Protein AF-A0A960D113-F1 (afdb_monomer)

Solvent-accessible surface area (backbone atoms only — not comparable to full-atom values): 5345 Å² total; per-residue (Å²): 139,76,86,79,75,79,63,87,73,70,64,56,74,34,76,39,79,37,64,92,55,84,59,33,63,56,53,50,52,53,40,54,52,53,12,61,77,61,69,22,41,36,43,80,45,65,72,74,90,71,55,88,76,34,77,80,34,72,65,53,47,52,51,47,52,49,53,44,49,54,54,48,50,61,65,44,47,63,49,47,72,74,39,77,85,58,54,109

Sequence (88 aa):
RDSERVGPRAPGWVVVELDESPDSATVLACGVEEARLRGAALRVLGSWQSRYTDVHDSHAVADGNRMVRARLDRRLSHWRHRYPDLDV

Nearest PDB structures (foldseek):
  3cis-assembly4_H  TM=7.541E-01  e=6.248E-02  Mycobacterium tuberculosis
  4wny-assembly1_A-2  TM=6.433E-01  e=5.875E-01  Burkholderia pseudomallei 1710b
  5ahw-assembly3_E  TM=6.456E-01  e=4.210E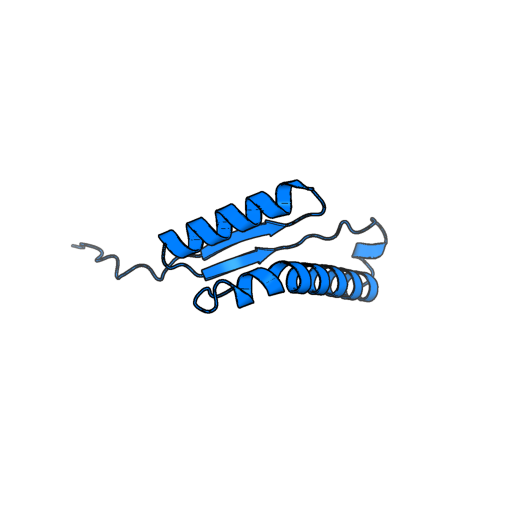+00  Mycolicibacterium smegmatis MC2 155
  5iy6-assembly1_3  TM=3.994E-01  e=4.506E+00  Homo sapiens

Mean predicted aligned error: 8.25 Å

Secondary structure (DSSP, 8-state):
--------PPP-EEEEEE-SSTTHHHHHHHHHHHHHHHT-EEEEEE-----TTTTT-HHHHHHHHHHHHHHHHHHHHHHHHH-TTS--

pLDDT: mean 82.39, std 13.36, range [43.47, 95.19]

Foldseek 3Di:
DDDPPPDPDPQEEQEFEAEPDPCSLVSVVVSLVVCVVRVHAYHYHYDDDDDPVQVPPPVSVVVSVVVRVVVVCVSCVVVCVVCVVHHD

Structure (mmCIF, N/CA/C/O backbone):
data_AF-A0A960D113-F1
#
_entry.id   AF-A0A960D113-F1
#
loop_
_atom_site.group_PDB
_atom_site.id
_atom_site.type_symbol
_atom_site.label_atom_id
_atom_site.label_alt_id
_atom_site.label_comp_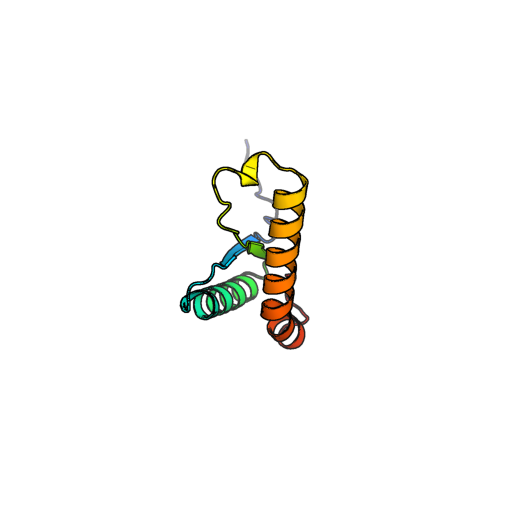id
_atom_site.label_asym_id
_atom_site.label_entity_id
_atom_site.label_seq_id
_atom_site.pdbx_PDB_ins_code
_atom_site.Cartn_x
_atom_site.Cartn_y
_atom_sit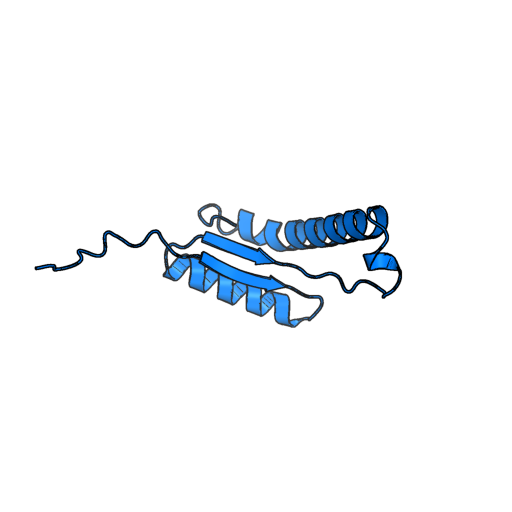e.Cartn_z
_atom_site.occupancy
_atom_site.B_iso_or_equiv
_atom_site.auth_seq_id
_atom_site.auth_comp_id
_atom_site.auth_asym_id
_atom_site.auth_atom_id
_atom_site.pdbx_PDB_model_num
ATOM 1 N N . ARG A 1 1 ? -23.141 34.169 13.057 1.00 44.03 1 ARG A N 1
ATOM 2 C CA . ARG A 1 1 ? -23.044 33.672 11.667 1.00 44.03 1 ARG A CA 1
ATOM 3 C C . ARG A 1 1 ? -21.558 33.512 11.403 1.00 44.03 1 ARG A C 1
ATOM 5 O O . ARG A 1 1 ? -20.880 34.520 11.458 1.00 44.03 1 ARG A O 1
ATOM 12 N N . ASP A 1 2 ? -20.953 32.342 11.314 1.00 43.47 2 ASP A N 1
ATOM 13 C CA . ASP A 1 2 ? -21.457 30.977 11.299 1.00 43.47 2 ASP A CA 1
ATOM 14 C C . ASP A 1 2 ? -20.478 30.120 12.094 1.00 43.47 2 ASP A C 1
ATOM 16 O O . ASP A 1 2 ? -19.266 30.205 11.923 1.00 43.47 2 ASP A O 1
ATOM 20 N N . SER A 1 3 ? -21.011 29.330 13.020 1.00 46.97 3 SER A 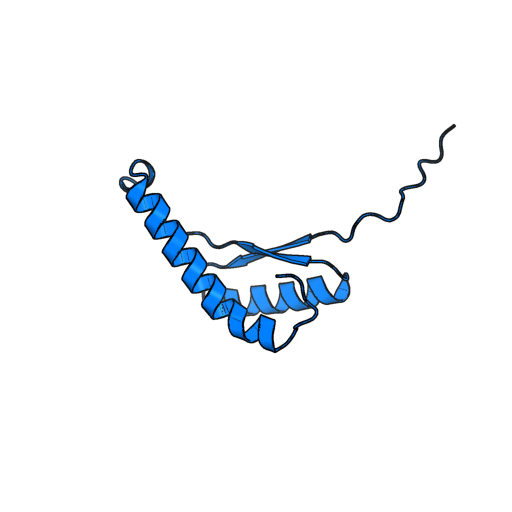N 1
ATOM 21 C CA . SER A 1 3 ? -20.262 28.241 13.622 1.00 46.97 3 SER A CA 1
ATOM 22 C C . SER A 1 3 ? -20.208 27.144 12.571 1.00 46.97 3 SER A C 1
ATOM 24 O O . SER A 1 3 ? -21.178 26.403 12.404 1.00 46.97 3 SER A O 1
ATOM 26 N N . GLU A 1 4 ? -19.104 27.071 11.833 1.00 49.78 4 GLU A N 1
ATOM 27 C CA . GLU A 1 4 ? -18.790 25.917 11.000 1.00 49.78 4 GLU A CA 1
ATOM 28 C C . GLU A 1 4 ? -18.701 24.707 11.932 1.00 49.78 4 GLU A C 1
ATOM 30 O O . GLU A 1 4 ? -17.697 24.452 12.599 1.00 49.78 4 GLU A O 1
ATOM 35 N N . ARG A 1 5 ? -19.815 23.980 12.052 1.00 53.22 5 ARG A N 1
ATOM 36 C CA . ARG A 1 5 ? -19.802 22.620 12.565 1.00 53.22 5 ARG A CA 1
ATOM 37 C C . ARG A 1 5 ? -18.927 21.840 11.599 1.00 53.22 5 ARG A C 1
ATOM 39 O O . ARG A 1 5 ? -19.401 21.409 10.552 1.00 53.22 5 ARG A O 1
ATOM 46 N N . VAL A 1 6 ? -17.654 21.682 11.951 1.00 58.19 6 VAL A N 1
ATOM 47 C CA . VAL A 1 6 ? -16.790 20.665 11.364 1.00 58.19 6 VAL A CA 1
ATOM 48 C C . VAL A 1 6 ? -17.507 19.347 11.635 1.00 58.19 6 VAL A C 1
ATOM 50 O O . VAL A 1 6 ? -17.491 18.836 12.755 1.00 58.19 6 VAL A O 1
ATOM 53 N N . GLY A 1 7 ? -18.242 18.855 10.633 1.00 54.56 7 GLY A N 1
ATOM 54 C CA . GLY A 1 7 ? -18.789 17.504 10.654 1.00 54.56 7 GLY A CA 1
ATOM 55 C C . GLY A 1 7 ? -17.654 16.520 10.939 1.00 54.56 7 GLY A C 1
ATOM 56 O O . GLY A 1 7 ? -16.492 16.872 10.716 1.00 54.56 7 GLY A O 1
ATOM 57 N N . PRO A 1 8 ? -17.946 15.318 11.464 1.00 56.59 8 PRO A N 1
ATOM 58 C CA . PRO A 1 8 ? -16.905 14.358 11.809 1.00 56.59 8 PRO A CA 1
ATOM 59 C C . PRO A 1 8 ? -15.958 14.206 10.618 1.00 56.59 8 PRO A C 1
ATOM 61 O O . PRO A 1 8 ? -16.364 13.789 9.533 1.00 56.59 8 PRO A O 1
ATOM 64 N N . ARG A 1 9 ? -14.712 14.659 10.801 1.00 62.75 9 ARG A N 1
ATOM 65 C CA . ARG A 1 9 ? -13.682 14.614 9.767 1.00 62.75 9 ARG A CA 1
ATOM 66 C C . ARG A 1 9 ? -13.528 13.135 9.435 1.00 62.75 9 ARG A C 1
ATOM 68 O O . ARG A 1 9 ? -13.281 12.351 10.350 1.00 62.75 9 ARG A O 1
ATOM 75 N N . ALA A 1 10 ? -13.752 12.756 8.173 1.00 64.88 10 ALA A N 1
ATOM 76 C CA . ALA A 1 10 ? -13.521 11.382 7.738 1.00 64.88 10 ALA A CA 1
ATOM 77 C C . ALA A 1 10 ? -12.146 10.941 8.266 1.00 64.88 10 ALA A C 1
ATOM 79 O O . ALA A 1 10 ? -11.230 11.778 8.264 1.00 64.88 10 ALA A O 1
ATOM 80 N N . PRO A 1 11 ? -12.012 9.703 8.777 1.00 69.00 11 PRO A N 1
ATOM 81 C CA . PRO A 1 11 ? -10.746 9.247 9.324 1.00 69.00 11 PRO A CA 1
ATOM 82 C C . PRO A 1 11 ? -9.658 9.533 8.289 1.00 69.00 11 PRO A C 1
ATOM 84 O O . PRO A 1 11 ? -9.813 9.234 7.104 1.00 69.00 11 PRO A O 1
ATOM 87 N N . GLY A 1 12 ? -8.623 10.253 8.725 1.00 85.62 12 GLY A N 1
ATOM 88 C CA . GLY A 1 12 ? -7.518 10.632 7.858 1.00 85.62 12 GLY A CA 1
ATOM 89 C C . GLY A 1 12 ? -6.767 9.401 7.352 1.00 85.62 12 GLY A C 1
ATOM 90 O O . GLY A 1 12 ? -7.122 8.262 7.640 1.00 85.62 12 GLY A O 1
ATOM 91 N N . TRP A 1 13 ? -5.690 9.639 6.619 1.00 92.31 13 TRP A N 1
ATOM 92 C CA . TRP A 1 13 ? -4.836 8.576 6.104 1.00 92.31 13 TRP A CA 1
ATOM 93 C C . TRP A 1 13 ? -3.492 8.630 6.816 1.00 92.31 13 TRP A C 1
ATOM 95 O O . TRP A 1 13 ? -2.964 9.720 7.055 1.00 92.31 13 TRP A O 1
ATOM 105 N N . VAL A 1 14 ? -2.926 7.467 7.121 1.00 94.25 14 VAL A N 1
ATOM 106 C CA . VAL A 1 14 ? -1.506 7.345 7.459 1.00 94.25 14 VAL A CA 1
ATOM 107 C C . VAL A 1 14 ? -0.791 6.864 6.208 1.00 94.25 14 VAL A C 1
ATOM 109 O O . VAL A 1 14 ? -1.168 5.847 5.637 1.00 94.25 14 VAL A O 1
ATOM 112 N N . VAL A 1 15 ? 0.215 7.606 5.753 1.00 94.56 15 VAL A N 1
ATOM 113 C CA . VAL A 1 15 ? 0.992 7.250 4.560 1.00 94.56 15 VAL A CA 1
ATOM 114 C C . VAL A 1 15 ? 2.403 6.878 4.984 1.00 94.56 15 VAL A C 1
ATOM 116 O O . VAL A 1 15 ? 3.028 7.609 5.749 1.00 94.56 15 VAL A O 1
ATOM 119 N N . VAL A 1 16 ? 2.895 5.753 4.476 1.00 94.38 16 VAL A N 1
ATOM 120 C CA . VAL A 1 16 ? 4.260 5.272 4.691 1.00 94.38 16 VAL A CA 1
ATOM 121 C C . VAL A 1 16 ? 4.928 5.056 3.342 1.00 94.38 16 VAL A C 1
ATOM 123 O O . VAL A 1 16 ? 4.389 4.350 2.494 1.00 94.38 16 VAL A O 1
ATOM 126 N N . GLU A 1 17 ? 6.113 5.626 3.151 1.00 92.19 17 GLU A N 1
ATOM 127 C CA . GLU A 1 17 ? 6.996 5.249 2.048 1.00 92.19 17 GLU A CA 1
ATOM 128 C C . GLU A 1 17 ? 7.929 4.124 2.503 1.00 92.19 17 GLU A C 1
ATOM 130 O O . GLU A 1 17 ? 8.528 4.203 3.575 1.00 92.19 17 GLU A O 1
ATOM 135 N N . LEU A 1 18 ? 8.041 3.079 1.684 1.00 90.62 18 LEU A N 1
ATOM 136 C CA . LEU A 1 18 ? 9.014 2.010 1.848 1.00 90.62 18 LEU A CA 1
ATOM 137 C C . LEU A 1 18 ? 9.989 2.015 0.680 1.00 90.62 18 LEU A C 1
ATOM 139 O O . LEU A 1 18 ? 9.599 1.934 -0.486 1.00 90.62 18 LEU A O 1
ATOM 143 N N . ASP A 1 19 ? 11.264 2.002 1.021 1.00 84.50 19 ASP A N 1
ATOM 144 C CA . ASP A 1 19 ? 12.377 1.913 0.095 1.00 84.50 19 ASP A CA 1
ATOM 145 C C . ASP A 1 19 ? 13.146 0.590 0.305 1.00 84.50 19 ASP A C 1
ATOM 147 O O . ASP A 1 19 ? 12.636 -0.408 0.844 1.00 84.50 19 ASP A O 1
ATOM 151 N N . GLU A 1 20 ? 14.381 0.539 -0.191 1.00 80.00 20 GLU A N 1
ATOM 152 C CA . GLU A 1 20 ? 15.276 -0.605 0.002 1.00 80.00 20 GLU A CA 1
ATOM 153 C C . GLU A 1 20 ? 16.092 -0.524 1.300 1.00 80.00 20 GLU A C 1
ATOM 155 O O . GLU A 1 20 ? 16.888 -1.424 1.567 1.00 80.00 20 GLU A O 1
ATOM 160 N N . SER A 1 21 ? 15.887 0.510 2.124 1.00 84.00 21 SER A N 1
ATOM 161 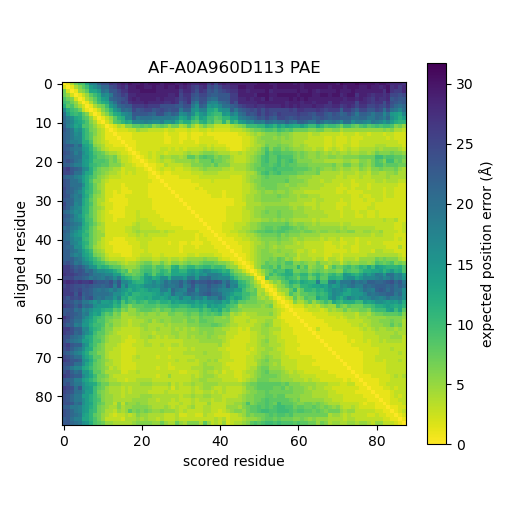C CA . SER A 1 21 ? 16.603 0.658 3.387 1.00 84.00 21 SER A CA 1
ATOM 162 C C . SER A 1 21 ? 16.187 -0.423 4.397 1.00 84.00 21 SER A C 1
ATOM 164 O O . SER A 1 21 ? 15.044 -0.903 4.385 1.00 84.00 21 SER A O 1
ATOM 166 N N . PRO A 1 22 ? 17.094 -0.814 5.309 1.00 80.62 22 PRO A N 1
ATOM 167 C CA . PRO A 1 22 ? 16.755 -1.726 6.400 1.00 80.62 22 PRO A CA 1
ATOM 168 C C . PRO A 1 22 ? 15.696 -1.137 7.348 1.00 80.62 22 PRO A C 1
ATOM 170 O O . PRO A 1 22 ? 14.916 -1.888 7.936 1.00 80.62 22 PRO A O 1
ATOM 173 N N . ASP A 1 23 ? 15.612 0.192 7.440 1.00 87.81 23 ASP A N 1
ATOM 174 C CA . ASP A 1 23 ? 14.709 0.899 8.352 1.00 87.81 23 ASP A CA 1
ATOM 175 C C . ASP A 1 23 ? 13.246 0.871 7.890 1.00 87.81 23 ASP A C 1
ATOM 177 O O . ASP A 1 23 ? 12.338 1.067 8.701 1.00 87.81 23 ASP A O 1
ATOM 181 N N . SER A 1 24 ? 12.987 0.525 6.623 1.00 86.44 24 SER A N 1
ATOM 182 C CA . SER A 1 24 ? 11.637 0.359 6.064 1.00 86.44 24 SER A CA 1
ATOM 183 C C . SER A 1 24 ? 10.726 -0.533 6.922 1.00 86.44 24 SER A C 1
ATOM 185 O O . SER A 1 24 ? 9.524 -0.289 7.021 1.00 86.44 24 SER A O 1
ATOM 187 N N . ALA A 1 25 ? 11.268 -1.569 7.571 1.00 86.75 25 ALA A N 1
ATOM 188 C CA . ALA A 1 25 ? 10.474 -2.435 8.446 1.00 86.75 25 ALA A CA 1
ATOM 189 C C . ALA A 1 25 ? 9.975 -1.698 9.703 1.00 86.75 25 ALA A C 1
ATOM 191 O O . ALA A 1 25 ? 8.826 -1.880 10.109 1.00 86.75 25 ALA A O 1
ATOM 192 N N . THR A 1 26 ? 10.821 -0.847 10.284 1.00 91.75 26 THR A N 1
ATOM 193 C CA . THR A 1 26 ? 10.495 -0.024 11.453 1.00 91.75 26 THR A CA 1
ATOM 194 C C . THR A 1 26 ? 9.480 1.052 11.087 1.00 91.75 26 THR A C 1
ATOM 196 O O . THR A 1 26 ? 8.482 1.208 11.785 1.00 91.75 26 THR A O 1
ATOM 199 N N . VAL A 1 27 ? 9.671 1.734 9.952 1.00 92.81 27 VAL A N 1
ATOM 200 C CA . VAL A 1 27 ? 8.724 2.753 9.467 1.00 92.81 27 VAL A CA 1
ATOM 201 C C . VAL A 1 27 ? 7.341 2.139 9.222 1.00 92.81 27 VAL A C 1
ATOM 203 O O . VAL A 1 27 ? 6.330 2.712 9.630 1.00 92.81 27 VAL A O 1
ATOM 206 N N . LEU A 1 28 ? 7.282 0.942 8.626 1.00 92.06 28 LEU A N 1
ATOM 207 C CA . LEU A 1 28 ? 6.021 0.224 8.435 1.00 92.06 28 LEU A CA 1
ATOM 208 C C . LEU A 1 28 ? 5.344 -0.117 9.768 1.00 92.06 28 LEU A C 1
ATOM 210 O O . LEU A 1 28 ? 4.136 0.071 9.896 1.00 92.06 28 LEU A O 1
ATOM 214 N N . ALA A 1 29 ? 6.105 -0.594 10.757 1.00 92.69 29 ALA A N 1
ATOM 215 C CA . ALA A 1 29 ? 5.569 -0.916 12.078 1.00 92.69 29 ALA A CA 1
ATOM 216 C C . ALA A 1 29 ? 4.969 0.322 12.765 1.00 92.69 29 ALA A C 1
ATOM 218 O O . ALA A 1 29 ? 3.835 0.259 13.241 1.00 92.69 29 ALA A O 1
ATOM 219 N N . CYS A 1 30 ? 5.676 1.455 12.737 1.00 94.50 30 CYS A N 1
ATOM 220 C CA . CYS A 1 30 ? 5.174 2.720 13.273 1.00 94.50 30 CYS A CA 1
ATOM 221 C C . CYS A 1 30 ? 3.919 3.204 12.532 1.00 94.50 30 CYS A C 1
ATOM 223 O O . CYS A 1 30 ? 2.967 3.650 13.163 1.00 94.50 30 CYS A O 1
ATOM 225 N N . GLY A 1 31 ? 3.876 3.086 11.201 1.00 94.25 31 GLY A N 1
ATOM 226 C CA . GLY A 1 31 ? 2.698 3.474 10.423 1.00 94.25 31 GLY A CA 1
ATOM 227 C C . GLY A 1 31 ? 1.471 2.612 10.718 1.00 94.25 31 GLY A C 1
ATOM 228 O O . GLY A 1 31 ? 0.367 3.140 10.832 1.00 94.25 31 GLY A O 1
ATOM 229 N N . VAL A 1 32 ? 1.659 1.300 10.893 1.00 93.38 32 VAL A N 1
ATOM 230 C CA . VAL A 1 32 ? 0.594 0.385 11.333 1.00 93.38 32 VAL A CA 1
ATOM 231 C C . VAL A 1 32 ? 0.077 0.781 12.715 1.00 93.38 32 VAL A C 1
ATOM 233 O O . VAL A 1 32 ? -1.134 0.848 12.915 1.00 93.38 32 VAL A O 1
ATOM 236 N N . GLU A 1 33 ? 0.969 1.057 13.666 1.00 94.31 33 GLU A N 1
ATOM 237 C CA . GLU A 1 33 ? 0.586 1.485 15.014 1.00 94.31 33 GLU A CA 1
ATOM 238 C C . GLU A 1 33 ? -0.206 2.797 14.983 1.00 94.31 33 GLU A C 1
ATOM 240 O O . GLU A 1 33 ? -1.308 2.866 15.530 1.00 94.31 33 GLU A O 1
ATOM 245 N N . GLU A 1 34 ? 0.286 3.799 14.256 1.00 95.19 34 GLU A N 1
ATOM 246 C CA . GLU A 1 34 ? -0.372 5.098 14.139 1.00 95.19 34 GLU A CA 1
ATOM 247 C C . GLU A 1 34 ? -1.749 4.995 13.464 1.00 95.19 34 GLU A C 1
ATOM 249 O O . GLU A 1 34 ? -2.717 5.615 13.910 1.00 95.19 34 GLU A O 1
ATOM 254 N N . ALA A 1 35 ? -1.866 4.185 12.405 1.00 93.69 35 ALA A N 1
ATOM 255 C CA . ALA A 1 35 ? -3.130 3.960 11.709 1.00 93.69 35 ALA A CA 1
ATOM 256 C C . ALA A 1 35 ? -4.176 3.340 12.646 1.00 93.69 35 ALA A C 1
ATOM 258 O O . ALA A 1 35 ? -5.326 3.782 12.679 1.00 93.69 35 ALA A O 1
ATOM 259 N N . ARG A 1 36 ? -3.758 2.384 13.484 1.00 91.50 36 ARG A N 1
ATOM 260 C CA . ARG A 1 36 ? -4.631 1.757 14.484 1.00 91.50 36 ARG A CA 1
ATOM 261 C C . ARG A 1 36 ? -5.029 2.723 15.595 1.00 91.50 36 ARG A C 1
ATOM 263 O O . ARG A 1 36 ? -6.204 2.764 15.949 1.00 91.50 36 ARG A O 1
ATOM 270 N N . LEU A 1 37 ? -4.096 3.529 16.103 1.00 92.38 37 LEU A N 1
ATOM 271 C CA . LEU A 1 37 ? -4.385 4.544 17.125 1.00 92.38 37 LEU A CA 1
ATOM 272 C C . LEU A 1 37 ? -5.407 5.581 16.641 1.00 92.38 37 LEU A C 1
ATOM 274 O O . LEU A 1 37 ? -6.227 6.057 17.425 1.00 92.38 37 LEU A O 1
ATOM 278 N N . ARG A 1 38 ? -5.377 5.914 15.347 1.00 90.12 38 ARG A N 1
ATOM 279 C CA . ARG A 1 38 ? -6.274 6.904 14.733 1.00 90.12 38 ARG A CA 1
ATOM 280 C C . ARG A 1 38 ? -7.566 6.321 14.161 1.00 90.12 38 ARG A C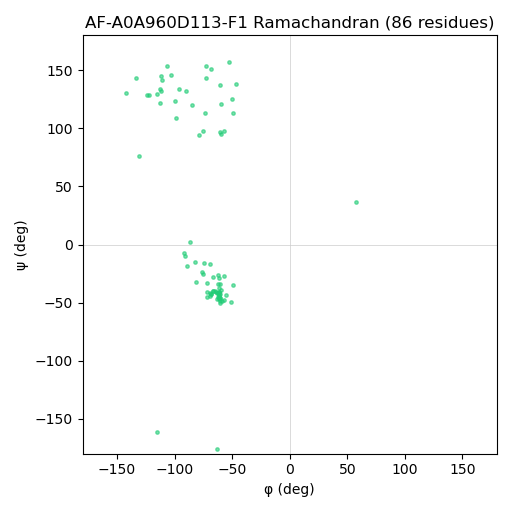 1
ATOM 282 O O . ARG A 1 38 ? -8.424 7.100 13.751 1.00 90.12 38 ARG A O 1
ATOM 289 N N . GLY A 1 39 ? -7.701 4.995 14.078 1.00 89.31 39 GLY A N 1
ATOM 290 C CA . GLY A 1 39 ? -8.776 4.359 13.306 1.00 89.31 39 GLY A CA 1
ATOM 291 C C . GLY A 1 39 ? -8.760 4.784 11.830 1.00 89.31 39 GLY A C 1
ATOM 292 O O . GLY A 1 39 ? -9.810 5.022 11.237 1.00 89.31 39 GLY A O 1
ATOM 293 N N . ALA A 1 40 ? -7.561 4.962 11.273 1.00 92.06 40 ALA A N 1
ATOM 294 C CA . ALA A 1 40 ? -7.293 5.479 9.936 1.00 92.06 40 ALA A CA 1
ATOM 295 C C . ALA A 1 40 ? -6.841 4.363 8.984 1.00 92.06 40 ALA A C 1
ATOM 297 O O . ALA A 1 40 ? -6.230 3.385 9.411 1.00 92.06 40 ALA A O 1
ATOM 298 N N . ALA A 1 41 ? -7.082 4.541 7.684 1.00 91.94 41 ALA A N 1
ATOM 299 C CA . ALA A 1 41 ? -6.514 3.661 6.666 1.00 91.94 41 ALA A CA 1
ATOM 300 C C . ALA A 1 41 ? -5.008 3.928 6.501 1.00 91.94 41 ALA A C 1
ATOM 302 O O . ALA A 1 41 ? -4.554 5.079 6.553 1.00 91.94 41 ALA A O 1
ATOM 303 N N . LEU A 1 42 ? -4.239 2.865 6.272 1.00 93.94 42 LEU A N 1
ATOM 304 C CA . LEU A 1 42 ? -2.812 2.925 5.976 1.00 93.94 42 LEU A CA 1
ATOM 305 C C . LEU A 1 42 ? -2.616 2.882 4.457 1.00 93.94 42 LEU A C 1
ATOM 307 O O . LEU A 1 42 ? -3.201 2.059 3.767 1.00 93.94 42 LEU A O 1
ATOM 311 N N . ARG A 1 43 ? -1.768 3.749 3.907 1.00 94.25 43 ARG A N 1
ATOM 312 C CA . ARG A 1 43 ? -1.368 3.702 2.497 1.00 94.25 43 ARG A CA 1
ATOM 313 C C . ARG A 1 43 ? 0.131 3.574 2.395 1.00 94.25 43 ARG A C 1
ATOM 315 O O . ARG A 1 43 ? 0.871 4.347 2.996 1.00 94.25 43 ARG A O 1
ATOM 322 N N . VAL A 1 44 ? 0.568 2.591 1.619 1.00 92.81 44 VAL A N 1
ATOM 323 C CA . VAL A 1 44 ? 1.984 2.283 1.471 1.00 92.81 44 VAL A CA 1
ATOM 324 C C . VAL A 1 44 ? 2.433 2.608 0.061 1.00 92.81 44 VAL A C 1
ATOM 326 O O . VAL A 1 44 ? 1.890 2.097 -0.917 1.00 92.81 44 VAL A O 1
ATOM 329 N N . LEU A 1 45 ? 3.426 3.480 -0.021 1.00 92.06 45 LEU A N 1
ATOM 330 C CA . LEU A 1 45 ? 4.075 3.888 -1.251 1.00 92.06 45 LEU A CA 1
ATOM 331 C C . LEU A 1 45 ? 5.422 3.184 -1.353 1.00 92.06 45 LEU A C 1
ATOM 333 O O . LEU A 1 45 ? 6.092 2.944 -0.352 1.00 92.06 45 LEU A O 1
ATOM 337 N N . GLY 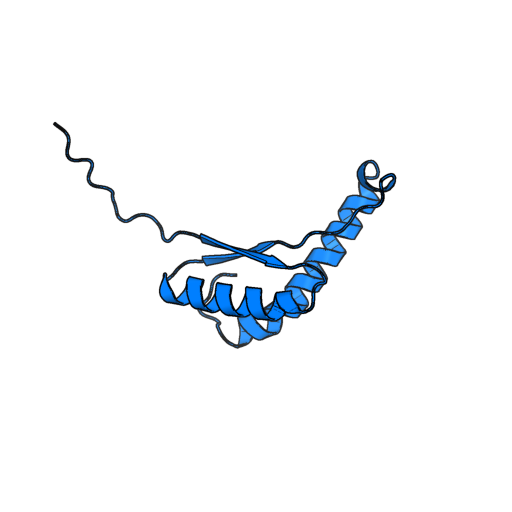A 1 46 ? 5.816 2.857 -2.574 1.00 88.56 46 GLY A N 1
ATOM 338 C CA . GLY A 1 46 ? 7.155 2.379 -2.870 1.00 88.56 46 GLY A CA 1
ATOM 339 C C . GLY A 1 46 ? 7.676 3.110 -4.087 1.00 88.56 46 GLY A C 1
ATOM 340 O O . GLY A 1 46 ? 6.914 3.403 -5.012 1.00 88.56 46 GLY A O 1
ATOM 341 N N . SER A 1 47 ? 8.967 3.400 -4.080 1.00 81.62 47 SER A N 1
ATOM 342 C CA . SER A 1 47 ? 9.659 4.024 -5.198 1.00 81.62 47 SER A CA 1
ATOM 343 C C . SER A 1 47 ? 10.635 3.031 -5.833 1.00 81.62 47 SER A C 1
ATOM 345 O O . SER A 1 47 ? 11.221 2.174 -5.168 1.00 81.62 47 SER A O 1
ATOM 347 N N . TRP A 1 48 ? 10.782 3.116 -7.155 1.00 78.62 48 TRP A N 1
ATOM 348 C CA . TRP A 1 48 ? 11.869 2.470 -7.885 1.00 78.62 48 TRP A CA 1
ATOM 349 C C . TRP A 1 48 ? 12.781 3.548 -8.446 1.00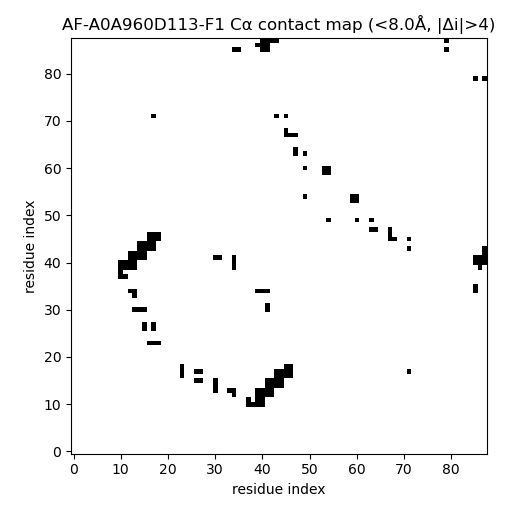 78.62 48 TRP A C 1
ATOM 351 O O . TRP A 1 48 ? 12.314 4.532 -9.021 1.00 78.62 48 TRP A O 1
ATOM 361 N N . GLN A 1 49 ? 14.088 3.365 -8.275 1.00 69.50 49 GLN A N 1
ATOM 362 C CA . GLN A 1 49 ? 15.076 4.268 -8.846 1.00 69.50 49 GLN A CA 1
ATOM 363 C C . GLN A 1 49 ? 15.252 3.943 -10.329 1.00 69.50 49 GLN A C 1
ATOM 365 O O . GLN A 1 49 ? 16.022 3.057 -10.702 1.00 69.50 49 GLN A O 1
ATOM 370 N N . SER A 1 50 ? 14.507 4.658 -11.169 1.00 64.12 50 SER A N 1
ATOM 371 C CA . SER A 1 50 ? 14.659 4.597 -12.621 1.00 64.12 50 SER A CA 1
ATOM 372 C C . SER A 1 50 ? 16.069 5.031 -13.022 1.00 64.12 50 SER A C 1
ATOM 374 O O . SER A 1 50 ? 16.567 6.053 -12.541 1.00 64.12 50 SER A O 1
ATOM 376 N N . ARG A 1 51 ? 16.705 4.321 -13.962 1.00 66.88 51 ARG A N 1
ATOM 377 C CA . ARG A 1 51 ? 17.846 4.904 -14.683 1.00 66.88 51 ARG A CA 1
ATOM 378 C C . ARG A 1 51 ? 17.314 5.961 -15.651 1.00 66.88 51 ARG A C 1
ATOM 380 O O . ARG A 1 51 ? 16.160 5.899 -16.071 1.00 66.88 51 ARG A O 1
ATOM 387 N N . TYR A 1 52 ? 18.138 6.955 -15.985 1.00 55.34 52 TYR A N 1
ATOM 388 C CA . TYR A 1 52 ? 17.725 8.134 -16.767 1.00 55.34 52 TYR A CA 1
ATOM 389 C C . TYR A 1 52 ? 17.122 7.776 -18.144 1.00 55.34 52 TYR A C 1
ATOM 391 O O . TYR A 1 52 ? 16.292 8.508 -18.669 1.00 55.34 52 TYR A O 1
ATOM 399 N N . THR A 1 53 ? 17.509 6.630 -18.711 1.00 61.91 53 THR A N 1
ATOM 400 C CA . THR A 1 53 ? 16.990 6.087 -19.977 1.00 61.91 53 THR A CA 1
ATOM 401 C C . THR A 1 53 ? 15.596 5.477 -19.863 1.00 61.91 53 THR A C 1
ATOM 403 O O . THR A 1 53 ? 14.868 5.438 -20.849 1.00 61.91 53 THR A O 1
ATOM 406 N N . ASP A 1 54 ? 15.214 5.027 -18.670 1.00 62.47 54 ASP A N 1
ATOM 407 C CA . ASP A 1 54 ? 14.046 4.167 -18.475 1.00 62.47 54 ASP A CA 1
ATOM 408 C C . ASP A 1 54 ? 12.770 4.992 -18.246 1.00 62.47 54 ASP A C 1
ATOM 410 O O . ASP A 1 54 ? 11.667 4.507 -18.466 1.00 62.47 54 ASP A O 1
ATOM 414 N N . VAL A 1 55 ? 12.906 6.272 -17.872 1.00 64.50 55 VAL A N 1
ATOM 415 C CA . VAL A 1 55 ? 11.773 7.181 -17.604 1.00 64.50 55 VAL A CA 1
ATOM 416 C C . VAL A 1 55 ? 10.963 7.477 -18.874 1.00 64.50 55 VAL A C 1
ATOM 418 O O . VAL A 1 55 ? 9.767 7.753 -18.802 1.00 64.50 55 VAL A O 1
ATOM 421 N N . HIS A 1 56 ? 11.604 7.416 -20.045 1.00 73.00 56 HIS A N 1
ATOM 422 C CA . HIS A 1 56 ? 10.960 7.661 -21.338 1.00 73.00 56 HIS A CA 1
ATOM 423 C C . HIS A 1 56 ? 10.424 6.386 -22.004 1.00 73.00 56 HIS A C 1
ATOM 425 O O . HIS A 1 56 ? 9.711 6.483 -23.004 1.00 73.00 56 HIS A O 1
ATOM 431 N N . ASP A 1 57 ? 10.721 5.207 -21.452 1.00 81.00 57 ASP A N 1
ATOM 432 C CA . ASP A 1 57 ? 10.197 3.934 -21.935 1.00 81.00 57 ASP A CA 1
ATOM 433 C C . ASP A 1 57 ? 8.999 3.500 -21.078 1.00 81.00 57 ASP A C 1
ATOM 435 O O . ASP A 1 57 ? 9.121 3.096 -19.920 1.00 81.00 57 ASP A O 1
ATOM 439 N N . SER A 1 58 ? 7.805 3.565 -21.671 1.00 82.00 58 SER A N 1
ATOM 440 C CA . SER A 1 58 ? 6.558 3.195 -20.991 1.00 82.00 58 SER A CA 1
ATOM 441 C C . SER A 1 58 ? 6.534 1.729 -20.542 1.00 82.00 58 SER A C 1
ATOM 443 O O . SER A 1 58 ? 5.889 1.418 -19.538 1.00 82.00 58 SER A O 1
ATOM 445 N N . HIS A 1 59 ? 7.238 0.831 -21.242 1.00 83.75 59 HIS A N 1
ATOM 446 C CA . HIS A 1 59 ? 7.362 -0.565 -20.825 1.00 83.75 59 HIS A CA 1
ATOM 447 C C . HIS A 1 59 ? 8.266 -0.694 -19.598 1.00 83.75 59 HIS A C 1
ATOM 449 O O . HIS A 1 59 ? 7.870 -1.335 -18.624 1.00 83.75 59 HIS A O 1
ATOM 455 N N . ALA A 1 60 ? 9.415 -0.015 -19.591 1.00 82.06 60 ALA A N 1
ATOM 456 C CA . ALA A 1 60 ? 10.326 -0.018 -18.448 1.00 82.06 60 ALA A CA 1
ATOM 457 C C . ALA A 1 60 ? 9.667 0.563 -17.181 1.00 82.06 60 ALA A C 1
ATOM 459 O O . ALA A 1 60 ? 9.787 -0.011 -16.097 1.00 82.06 60 ALA A O 1
ATOM 460 N N . VAL A 1 61 ? 8.889 1.645 -17.316 1.00 82.62 61 VAL A N 1
ATOM 461 C CA . VAL A 1 61 ? 8.098 2.217 -16.210 1.00 82.62 61 VAL A CA 1
ATOM 462 C C . VAL A 1 61 ? 7.051 1.225 -15.693 1.00 82.62 61 VAL A C 1
ATOM 464 O O . VAL A 1 61 ? 6.900 1.053 -14.481 1.00 82.62 61 VAL A O 1
ATOM 467 N N . ALA A 1 62 ? 6.319 0.555 -16.588 1.00 86.19 62 ALA A N 1
ATOM 468 C CA . ALA A 1 62 ? 5.299 -0.416 -16.197 1.00 86.19 62 ALA A CA 1
ATOM 469 C C . ALA A 1 62 ? 5.900 -1.626 -15.460 1.00 86.19 62 ALA A C 1
ATOM 471 O O . ALA A 1 62 ? 5.340 -2.072 -14.452 1.00 86.19 62 ALA A O 1
ATOM 472 N N . ASP A 1 63 ? 7.047 -2.124 -15.920 1.00 86.94 63 ASP A N 1
ATOM 473 C CA . ASP A 1 63 ? 7.756 -3.239 -15.291 1.00 86.94 63 ASP A CA 1
ATOM 474 C C . ASP A 1 63 ? 8.344 -2.847 -13.931 1.00 86.94 63 ASP A C 1
ATOM 476 O O . ASP A 1 63 ? 8.177 -3.586 -12.954 1.00 86.94 63 ASP A O 1
ATOM 480 N N . GLY A 1 64 ? 8.927 -1.649 -13.821 1.00 86.31 64 GLY A N 1
ATOM 481 C CA . GLY A 1 64 ? 9.377 -1.082 -12.548 1.00 86.31 64 GLY A CA 1
ATOM 482 C C . GLY A 1 64 ? 8.237 -0.975 -11.530 1.00 86.31 64 GLY A C 1
ATOM 483 O O . GLY A 1 64 ? 8.349 -1.469 -10.405 1.00 86.31 64 GLY A O 1
ATOM 484 N N . ASN A 1 65 ? 7.088 -0.433 -11.944 1.00 87.62 65 ASN A N 1
ATOM 485 C CA . ASN A 1 65 ? 5.897 -0.329 -11.096 1.00 87.62 65 ASN A CA 1
ATOM 486 C C . ASN A 1 65 ? 5.374 -1.703 -10.656 1.00 87.62 65 ASN A C 1
ATOM 488 O O . ASN A 1 65 ? 5.009 -1.890 -9.491 1.00 87.62 65 ASN A O 1
ATOM 492 N N . ARG A 1 66 ? 5.358 -2.687 -11.564 1.00 89.00 66 ARG A N 1
ATOM 493 C CA . ARG A 1 66 ? 4.959 -4.065 -11.243 1.00 89.00 66 ARG A CA 1
ATOM 494 C C . ARG A 1 66 ? 5.893 -4.681 -10.202 1.00 89.00 66 ARG A C 1
ATOM 496 O O . ARG A 1 66 ? 5.413 -5.305 -9.255 1.00 89.00 66 ARG A O 1
ATOM 503 N N . MET A 1 67 ? 7.202 -4.494 -10.356 1.00 89.69 67 MET A N 1
ATOM 504 C CA . MET A 1 67 ? 8.209 -5.007 -9.428 1.00 89.69 67 MET A CA 1
ATOM 505 C C . MET A 1 67 ? 8.063 -4.389 -8.031 1.00 89.69 67 MET A C 1
ATOM 507 O O . MET A 1 67 ? 8.035 -5.124 -7.040 1.00 89.69 67 MET A O 1
ATOM 511 N N . VAL A 1 68 ? 7.915 -3.062 -7.942 1.00 89.19 68 VAL A N 1
ATOM 512 C CA . VAL A 1 68 ? 7.686 -2.363 -6.665 1.00 89.19 68 VAL A CA 1
ATOM 513 C C . VAL A 1 68 ? 6.428 -2.883 -5.992 1.00 89.19 68 VAL A C 1
ATOM 515 O O . VAL A 1 68 ? 6.470 -3.260 -4.821 1.00 89.19 68 VAL A O 1
ATOM 518 N N . ARG A 1 69 ? 5.323 -2.976 -6.738 1.00 89.12 69 ARG A N 1
ATOM 519 C CA . ARG A 1 69 ? 4.046 -3.445 -6.201 1.00 89.12 69 ARG A CA 1
ATOM 520 C C . ARG A 1 69 ? 4.141 -4.869 -5.657 1.00 89.12 69 ARG A C 1
ATOM 522 O O . ARG A 1 69 ? 3.733 -5.105 -4.527 1.00 89.12 69 ARG A O 1
ATOM 529 N N . ALA A 1 70 ? 4.762 -5.790 -6.395 1.00 90.56 70 ALA A N 1
ATOM 530 C CA . ALA A 1 70 ? 4.963 -7.163 -5.932 1.00 90.56 70 ALA A CA 1
ATOM 531 C C . ALA A 1 70 ? 5.820 -7.235 -4.652 1.00 90.56 70 ALA A C 1
ATOM 533 O O . ALA A 1 70 ? 5.559 -8.048 -3.760 1.00 90.56 70 ALA A O 1
ATOM 534 N N . ARG A 1 71 ? 6.839 -6.372 -4.531 1.00 88.44 71 ARG A N 1
ATOM 535 C CA . ARG A 1 71 ? 7.669 -6.289 -3.322 1.00 88.44 71 ARG A CA 1
ATOM 536 C C . ARG A 1 71 ? 6.876 -5.742 -2.132 1.00 88.44 71 ARG A C 1
ATOM 538 O O . ARG A 1 71 ? 7.002 -6.296 -1.037 1.00 88.44 71 ARG A O 1
ATOM 545 N N . LEU A 1 72 ? 6.066 -4.702 -2.338 1.00 90.06 72 LEU A N 1
ATOM 546 C CA . LEU A 1 72 ? 5.169 -4.171 -1.310 1.00 90.06 72 LEU A CA 1
ATOM 547 C C . LEU A 1 72 ? 4.168 -5.236 -0.863 1.00 90.06 72 LEU A C 1
ATOM 549 O O . LEU A 1 72 ? 4.101 -5.524 0.328 1.00 90.06 72 LEU A O 1
ATOM 553 N N . ASP A 1 73 ? 3.482 -5.898 -1.796 1.00 89.81 73 ASP A N 1
ATOM 554 C CA . ASP A 1 73 ? 2.505 -6.950 -1.494 1.00 89.81 73 ASP A CA 1
ATOM 555 C C . ASP A 1 73 ? 3.123 -8.069 -0.645 1.00 89.81 73 ASP A C 1
ATOM 557 O O . ASP A 1 73 ? 2.549 -8.491 0.363 1.00 89.81 73 ASP A O 1
ATOM 561 N N . ARG A 1 74 ? 4.342 -8.509 -0.985 1.00 88.94 74 ARG A N 1
ATOM 562 C CA . ARG A 1 74 ? 5.065 -9.512 -0.194 1.00 88.94 74 ARG A CA 1
ATOM 563 C C . ARG A 1 74 ? 5.330 -9.027 1.231 1.00 88.94 74 ARG A C 1
ATOM 565 O O . ARG A 1 74 ? 5.098 -9.787 2.169 1.00 88.94 74 ARG A O 1
ATOM 572 N N . ARG A 1 75 ? 5.796 -7.788 1.412 1.00 87.00 75 ARG A N 1
ATOM 573 C CA . ARG A 1 75 ? 6.065 -7.215 2.744 1.00 87.00 75 ARG A CA 1
ATOM 574 C C . ARG A 1 75 ? 4.778 -7.028 3.552 1.00 87.00 75 ARG A C 1
ATOM 576 O O . ARG A 1 75 ? 4.760 -7.326 4.743 1.00 87.00 75 ARG A O 1
ATOM 583 N N . LEU A 1 76 ? 3.701 -6.593 2.902 1.00 88.69 76 LEU A N 1
ATOM 584 C CA . LEU A 1 76 ? 2.402 -6.332 3.522 1.00 88.69 76 LEU A CA 1
ATOM 585 C C . LEU A 1 76 ? 1.613 -7.595 3.841 1.00 88.69 76 LEU A C 1
ATOM 587 O O . LEU A 1 76 ? 0.779 -7.567 4.743 1.00 88.69 76 LEU A O 1
ATOM 591 N N . SER A 1 77 ? 1.887 -8.706 3.155 1.00 89.62 77 SER A N 1
ATOM 592 C CA . SER A 1 77 ? 1.183 -9.969 3.378 1.00 89.62 77 SER A CA 1
ATOM 593 C C . SER A 1 77 ? 1.165 -10.361 4.858 1.00 89.62 77 SER A C 1
ATOM 595 O O . SER A 1 77 ? 0.093 -10.583 5.412 1.00 89.62 77 SER A O 1
ATOM 597 N N . HIS A 1 78 ? 2.313 -10.342 5.540 1.00 86.94 78 HIS A N 1
ATOM 598 C CA . HIS A 1 78 ? 2.406 -10.669 6.964 1.00 86.94 78 HIS A CA 1
ATOM 599 C C . HIS A 1 78 ? 1.548 -9.740 7.842 1.00 86.94 78 HIS A C 1
ATOM 601 O O . HIS A 1 78 ? 0.894 -10.200 8.778 1.00 86.94 78 HIS A O 1
ATOM 607 N N . TRP A 1 79 ? 1.507 -8.445 7.526 1.00 86.56 79 TRP A N 1
ATOM 608 C CA . TRP A 1 79 ? 0.732 -7.460 8.284 1.00 86.56 79 TRP A CA 1
ATOM 609 C C . TRP A 1 79 ? -0.770 -7.620 8.071 1.00 86.56 79 TRP A C 1
ATOM 611 O O . TRP A 1 79 ? -1.508 -7.595 9.048 1.00 86.56 79 TRP A O 1
A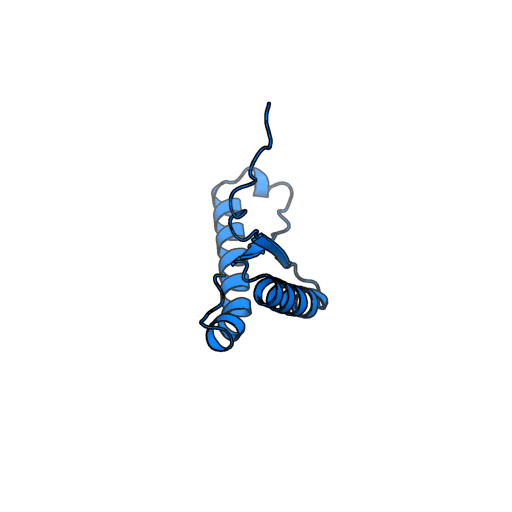TOM 621 N N . ARG A 1 80 ? -1.213 -7.893 6.839 1.00 87.62 80 ARG A N 1
ATOM 622 C CA . ARG A 1 80 ? -2.625 -8.174 6.526 1.00 87.62 80 ARG A CA 1
ATOM 623 C C . ARG A 1 80 ? -3.146 -9.425 7.233 1.00 87.62 80 ARG A C 1
ATOM 625 O O . ARG A 1 80 ? -4.304 -9.466 7.623 1.00 87.62 80 ARG A O 1
ATOM 632 N N . HIS A 1 81 ? -2.294 -10.434 7.425 1.00 88.44 81 HIS A N 1
ATOM 633 C CA . HIS A 1 81 ? -2.657 -11.615 8.215 1.00 88.44 81 HIS A CA 1
ATOM 634 C C . HIS A 1 81 ? -2.735 -11.305 9.716 1.00 88.44 81 HIS A C 1
ATOM 636 O O . HIS A 1 81 ? -3.540 -11.903 10.423 1.00 88.44 81 HIS A O 1
ATOM 642 N N . ARG A 1 82 ? -1.894 -10.389 10.213 1.00 89.12 82 ARG A N 1
ATOM 643 C CA . ARG A 1 82 ? -1.845 -10.017 11.633 1.00 89.12 82 ARG A CA 1
ATOM 644 C C . ARG A 1 82 ? -2.929 -9.011 12.038 1.00 89.12 82 ARG A C 1
ATOM 646 O O . ARG A 1 82 ? -3.387 -9.064 13.174 1.00 89.12 82 ARG A O 1
ATOM 653 N N . TYR A 1 83 ? -3.316 -8.124 11.126 1.00 86.88 83 TYR A N 1
ATOM 654 C CA . TYR A 1 83 ? -4.276 -7.039 11.333 1.00 86.88 83 TYR A CA 1
ATOM 655 C C . TYR A 1 83 ? -5.318 -7.046 10.206 1.00 86.88 83 TYR A C 1
ATOM 657 O O . TYR A 1 83 ? -5.223 -6.248 9.273 1.00 86.88 83 TYR A O 1
ATOM 665 N N . PRO A 1 84 ? -6.288 -7.977 10.243 1.00 87.56 84 PRO A N 1
ATOM 666 C CA . PRO A 1 84 ? -7.308 -8.092 9.199 1.00 87.56 84 PRO A CA 1
ATOM 667 C C . PRO A 1 84 ? -8.298 -6.915 9.188 1.00 87.56 84 PRO A C 1
ATOM 669 O O . PRO A 1 84 ? -9.011 -6.721 8.210 1.00 87.56 84 PRO A O 1
ATOM 672 N N . ASP A 1 85 ? -8.353 -6.152 10.278 1.00 87.12 85 ASP A N 1
ATOM 673 C CA . ASP A 1 85 ? -9.160 -4.949 10.482 1.00 87.12 85 ASP A CA 1
ATOM 674 C C . ASP A 1 85 ? -8.524 -3.676 9.900 1.00 87.12 85 ASP A C 1
ATOM 676 O O . ASP A 1 85 ? -9.207 -2.662 9.753 1.00 87.12 85 ASP A O 1
ATOM 680 N N . LEU A 1 86 ? -7.232 -3.716 9.559 1.00 88.19 86 LEU A N 1
ATOM 681 C CA . LEU A 1 86 ? -6.516 -2.580 8.990 1.00 88.19 86 LEU A CA 1
ATOM 682 C C . LEU A 1 86 ? -6.717 -2.518 7.466 1.00 88.19 86 LEU A C 1
ATOM 684 O O . LEU A 1 86 ? -6.309 -3.429 6.745 1.00 88.19 86 LEU A O 1
ATOM 688 N N . ASP A 1 87 ? -7.293 -1.419 6.973 1.00 88.69 87 ASP A N 1
ATOM 689 C CA . ASP A 1 87 ? -7.330 -1.106 5.536 1.00 88.69 87 ASP A CA 1
ATOM 690 C C . ASP A 1 87 ? -5.936 -0.650 5.081 1.00 88.69 87 ASP A C 1
ATOM 692 O O . ASP A 1 87 ? -5.451 0.394 5.531 1.00 88.69 87 ASP A O 1
ATOM 696 N N . VAL A 1 88 ? -5.295 -1.462 4.230 1.00 85.25 88 VAL A N 1
ATOM 697 C CA . VAL A 1 88 ? -3.956 -1.242 3.655 1.00 85.25 88 VAL A CA 1
ATOM 698 C C . VAL A 1 88 ? -4.008 -1.339 2.137 1.00 85.25 88 VAL A C 1
ATOM 700 O O . VAL A 1 88 ? -4.317 -2.448 1.638 1.00 85.25 88 VAL A O 1
#

Radius of gyration: 17.19 Å; Cα contacts (8 Å, |Δi|>4): 80; chains: 1; bounding box: 41×45×39 Å